Protein AF-A0A821ZMN4-F1 (afdb_monomer_lite)

Organism: NCBI:txid392032

pLDDT: mean 90.05, std 6.98, range [53.16, 97.06]

InterPro domains:
  IPR002423 Chaperonin Cpn60/GroEL/TCP-1 family [PF00118] (3-80)
  IPR017998 T-complex protein 1 [PR00304] (24-46)
  IPR017998 T-complex protein 1 [PR00304] (58-70)
  IPR017998 T-complex protein 1 [PTHR11353] (2-79)
  IPR027409 GroEL-like apical domain superfamily [G3DSA:3.50.7.10] (2-21)
  IPR027410 TCP-1-like chaperonin intermediate domain superfamily [G3DSA:3.30.260.10] (22-56)
  IPR027410 TCP-1-like chaperonin intermediate domain superfamily [SSF54849] (21-55)
  IPR027413 GroEL-like equatorial domain superfamily [G3DSA:1.10.560.10] (57-80)

Secondary structure (DSSP, 8-state):
-EEEEETTEEEEE--S-SS-S--------SSHHHHHHHHHHHHHHHHHHHHHHHH-----TTTHHHHHHHHHHHHHHHH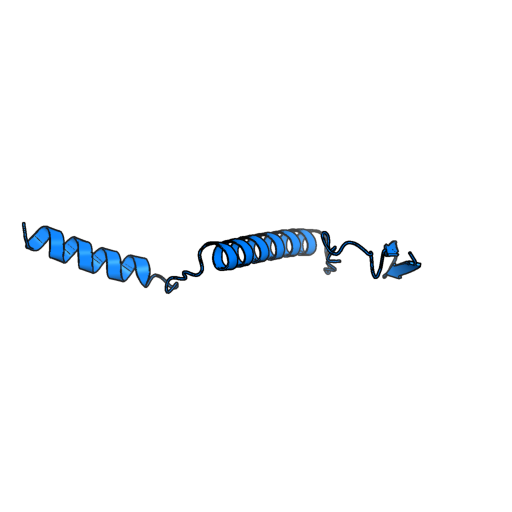-

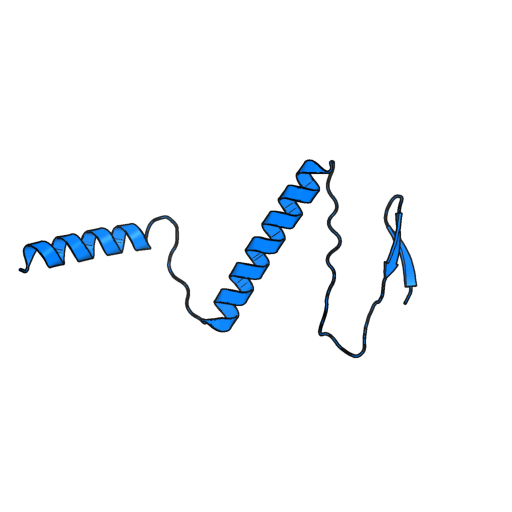Structure (mmCIF, N/CA/C/O backbone):
data_AF-A0A821ZMN4-F1
#
_entry.id   AF-A0A821ZMN4-F1
#
loop_
_atom_site.group_PDB
_atom_site.id
_atom_site.type_symbol
_atom_site.label_atom_id
_atom_site.label_alt_id
_atom_site.label_comp_id
_atom_site.label_asym_id
_atom_site.label_entity_id
_atom_site.label_seq_id
_atom_site.pdbx_PDB_ins_code
_atom_site.Cartn_x
_atom_site.Cartn_y
_atom_site.Cartn_z
_atom_site.occupancy
_atom_site.B_iso_or_equiv
_atom_site.auth_seq_id
_atom_site.auth_comp_id
_atom_site.auth_asym_id
_atom_site.auth_atom_id
_atom_site.pdbx_PDB_model_num
ATOM 1 N N . VAL A 1 1 ? 13.517 -9.047 -23.920 1.00 72.19 1 VAL A N 1
ATOM 2 C CA . VAL A 1 1 ? 14.280 -7.974 -23.247 1.00 72.19 1 VAL A CA 1
ATOM 3 C C . VAL A 1 1 ? 14.545 -6.926 -24.297 1.00 72.19 1 VAL A C 1
ATOM 5 O O . VAL A 1 1 ? 15.015 -7.298 -25.363 1.00 72.19 1 VAL A O 1
ATOM 8 N N . VAL A 1 2 ? 14.128 -5.690 -24.057 1.00 81.31 2 VAL A N 1
ATOM 9 C CA . VAL A 1 2 ? 14.284 -4.577 -24.998 1.00 81.31 2 VAL A CA 1
ATOM 10 C C . VAL A 1 2 ? 14.991 -3.465 -24.246 1.00 81.31 2 VAL A C 1
ATOM 12 O O . VAL A 1 2 ? 14.604 -3.162 -23.120 1.00 81.31 2 VAL A O 1
ATOM 15 N N . GLN A 1 3 ? 16.035 -2.901 -24.839 1.00 80.06 3 GLN A N 1
ATOM 16 C CA . GLN A 1 3 ? 16.634 -1.670 -24.344 1.00 80.06 3 GLN A CA 1
ATOM 17 C C . GLN A 1 3 ? 15.852 -0.520 -24.970 1.00 80.06 3 GLN A C 1
ATOM 19 O O . GLN A 1 3 ? 15.816 -0.392 -26.191 1.00 80.06 3 GLN A O 1
ATOM 24 N N . ASP A 1 4 ? 15.160 0.238 -24.128 1.00 83.12 4 ASP A N 1
ATOM 25 C CA . ASP A 1 4 ? 14.362 1.392 -24.529 1.00 83.12 4 ASP A CA 1
ATOM 26 C C . ASP A 1 4 ? 14.973 2.619 -23.862 1.00 83.12 4 ASP A C 1
ATOM 28 O O . ASP A 1 4 ? 15.266 2.614 -22.662 1.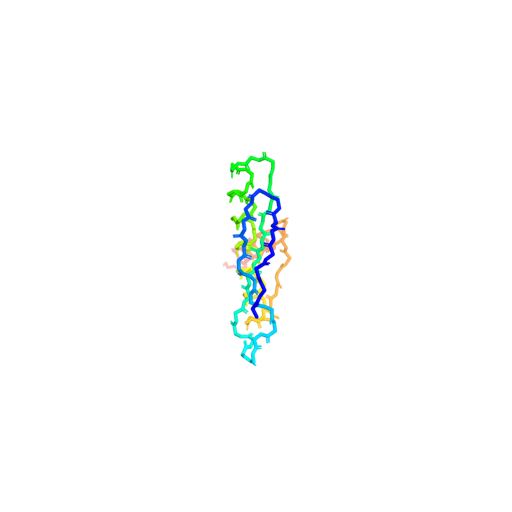00 83.12 4 ASP A O 1
ATOM 32 N N . ARG A 1 5 ? 15.143 3.690 -24.633 1.00 82.62 5 ARG A N 1
ATOM 33 C CA . ARG A 1 5 ? 15.550 4.974 -24.073 1.00 82.62 5 ARG A CA 1
ATOM 34 C C . ARG A 1 5 ? 14.329 5.653 -23.467 1.00 82.62 5 ARG A C 1
ATOM 36 O O . ARG A 1 5 ? 13.353 5.922 -24.169 1.00 82.62 5 ARG A O 1
ATOM 43 N N . ILE A 1 6 ? 14.381 5.933 -22.170 1.00 84.38 6 ILE A N 1
ATOM 44 C CA . ILE A 1 6 ? 13.338 6.676 -21.466 1.00 84.38 6 ILE A CA 1
ATOM 45 C C . ILE A 1 6 ? 13.982 7.954 -20.938 1.00 84.38 6 ILE A C 1
ATOM 47 O O . ILE A 1 6 ? 14.749 7.917 -19.986 1.00 84.38 6 ILE A O 1
ATOM 51 N N . CYS A 1 7 ? 13.617 9.089 -21.540 1.00 81.38 7 CYS A N 1
ATOM 52 C CA . CYS A 1 7 ? 14.249 10.387 -21.284 1.00 81.38 7 CYS A CA 1
ATOM 53 C C . CYS A 1 7 ? 15.741 10.376 -21.667 1.00 81.38 7 CYS A C 1
ATOM 55 O O . CYS A 1 7 ? 16.088 10.058 -22.812 1.00 81.38 7 CYS A O 1
ATOM 57 N N . ASP A 1 8 ? 16.605 10.731 -20.722 1.00 84.19 8 ASP A N 1
ATOM 58 C CA . ASP A 1 8 ? 18.046 10.828 -20.928 1.00 84.19 8 ASP A CA 1
ATOM 59 C C . ASP A 1 8 ? 18.772 9.510 -20.646 1.00 84.19 8 ASP A C 1
ATOM 61 O O . ASP A 1 8 ? 19.879 9.320 -21.146 1.00 84.19 8 ASP A O 1
ATOM 65 N N . ASP A 1 9 ? 18.106 8.570 -19.969 1.00 83.19 9 ASP A N 1
ATOM 66 C CA . ASP A 1 9 ? 18.672 7.283 -19.582 1.00 83.19 9 ASP A CA 1
ATOM 67 C C . ASP A 1 9 ? 18.261 6.144 -20.522 1.00 83.19 9 ASP A C 1
ATOM 69 O O . ASP A 1 9 ? 17.139 6.060 -21.043 1.00 83.19 9 ASP A O 1
ATOM 73 N N . GLU A 1 10 ? 19.188 5.208 -20.707 1.00 87.19 10 GLU A N 1
ATOM 74 C CA . GLU A 1 10 ? 18.925 3.942 -21.380 1.00 87.19 10 GLU A CA 1
ATOM 75 C C . GLU A 1 10 ? 18.566 2.873 -20.353 1.00 87.19 10 GLU A C 1
ATOM 77 O O . GLU A 1 10 ? 19.384 2.479 -19.521 1.00 87.19 10 GLU A O 1
ATOM 82 N N . LEU A 1 11 ? 17.330 2.377 -20.425 1.00 87.12 11 LEU A N 1
ATOM 83 C CA . LEU A 1 11 ? 16.821 1.382 -19.492 1.00 87.12 11 LEU A CA 1
ATOM 84 C C . LEU A 1 11 ? 16.646 0.035 -20.193 1.00 87.12 11 LEU A C 1
ATOM 86 O O . LEU A 1 11 ? 16.106 -0.068 -21.297 1.00 87.12 11 LEU A O 1
ATOM 90 N N . ILE A 1 12 ? 17.063 -1.035 -19.519 1.00 90.12 12 ILE A N 1
ATOM 91 C CA . ILE A 1 12 ? 16.829 -2.404 -19.982 1.00 90.12 12 ILE A CA 1
ATOM 92 C C . ILE A 1 12 ? 15.471 -2.865 -19.450 1.00 90.12 12 ILE A C 1
ATOM 94 O O . ILE A 1 12 ? 15.313 -3.165 -18.267 1.00 90.12 12 ILE A O 1
ATOM 98 N N . LEU A 1 13 ? 14.478 -2.957 -20.334 1.00 87.69 13 LEU A N 1
ATOM 99 C CA . LEU A 1 13 ? 13.122 -3.367 -19.988 1.00 87.69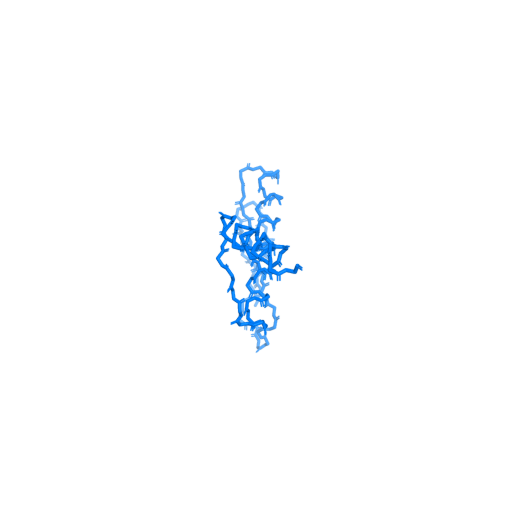 13 LEU A CA 1
ATOM 100 C C . LEU A 1 13 ? 12.894 -4.849 -20.300 1.00 87.69 13 LEU A C 1
ATOM 102 O O . LEU A 1 13 ? 12.891 -5.310 -21.450 1.00 87.69 13 LEU A O 1
ATOM 106 N N . ILE A 1 14 ? 12.620 -5.623 -19.253 1.00 87.38 14 ILE A N 1
ATOM 107 C CA . ILE A 1 14 ? 12.215 -7.025 -19.365 1.00 87.38 14 ILE A CA 1
ATOM 108 C C . ILE A 1 14 ? 10.684 -7.086 -19.379 1.00 87.38 14 ILE A C 1
ATOM 110 O O . ILE A 1 14 ? 10.034 -7.185 -18.342 1.00 87.38 14 ILE A O 1
ATOM 114 N N . ARG A 1 15 ? 10.088 -7.022 -20.573 1.00 84.25 15 ARG A N 1
ATOM 115 C CA . ARG A 1 15 ? 8.632 -7.151 -20.751 1.00 84.25 15 ARG A CA 1
ATOM 116 C C . ARG A 1 15 ? 8.231 -8.620 -20.926 1.00 84.25 15 ARG A C 1
ATOM 118 O O . ARG A 1 15 ? 8.881 -9.351 -21.669 1.00 84.25 15 ARG A O 1
ATOM 125 N N . GLY A 1 16 ? 7.142 -9.031 -20.272 1.00 80.94 16 GLY A N 1
ATOM 126 C CA . GLY A 1 16 ? 6.522 -10.354 -20.439 1.00 80.94 16 GLY A CA 1
ATOM 127 C C . GLY A 1 16 ? 7.337 -11.561 -19.942 1.00 80.94 16 GLY A C 1
ATOM 128 O O . GLY A 1 16 ? 7.463 -12.531 -20.692 1.00 80.94 16 GLY A O 1
ATOM 129 N N . PRO A 1 17 ? 7.889 -11.557 -18.713 1.00 82.06 17 PRO A N 1
ATOM 130 C CA . PRO A 1 17 ? 8.534 -12.749 -18.169 1.00 82.06 17 PRO A CA 1
ATOM 131 C C . PRO A 1 17 ? 7.524 -13.900 -17.995 1.00 82.06 17 PRO A C 1
ATOM 133 O O . PRO A 1 17 ? 6.354 -13.678 -17.675 1.00 82.06 17 PRO A O 1
ATOM 136 N N . LYS A 1 18 ? 7.981 -15.150 -18.183 1.00 79.62 18 LYS A N 1
ATOM 137 C CA . LYS A 1 18 ? 7.154 -16.356 -17.957 1.00 79.62 18 LYS A CA 1
ATOM 138 C C . LYS A 1 18 ? 6.631 -16.430 -16.518 1.00 79.62 18 LYS A C 1
ATOM 140 O O . LYS A 1 18 ? 5.496 -16.838 -16.301 1.00 79.62 18 LYS A O 1
ATOM 145 N N . ALA A 1 19 ? 7.450 -16.017 -15.553 1.00 80.00 19 ALA A N 1
ATOM 146 C CA . ALA A 1 19 ? 7.052 -15.850 -14.162 1.00 80.00 19 ALA A CA 1
ATOM 147 C C . ALA A 1 19 ? 6.631 -14.394 -13.917 1.00 80.00 19 ALA A C 1
ATOM 149 O O . ALA A 1 19 ? 7.414 -13.479 -14.154 1.00 80.00 19 ALA A O 1
ATOM 150 N N . ARG A 1 20 ? 5.408 -14.176 -13.420 1.00 77.00 20 ARG A N 1
ATOM 151 C CA . ARG A 1 20 ? 4.874 -12.842 -13.077 1.00 77.00 20 ARG A CA 1
ATOM 152 C C . ARG A 1 20 ? 5.030 -12.513 -11.586 1.00 77.00 20 ARG A C 1
ATOM 154 O O . ARG A 1 20 ? 4.138 -11.933 -10.983 1.00 77.00 20 ARG A O 1
ATOM 161 N N . THR A 1 21 ? 6.133 -12.942 -10.979 1.00 83.75 21 THR A N 1
ATOM 162 C CA . THR A 1 21 ? 6.394 -12.782 -9.537 1.00 83.75 21 THR A CA 1
ATOM 163 C C . THR A 1 21 ? 6.951 -11.410 -9.165 1.00 83.75 21 THR A C 1
ATOM 165 O O . THR A 1 21 ? 6.951 -11.061 -7.990 1.00 83.75 21 THR A O 1
ATOM 168 N N . ALA A 1 22 ? 7.419 -10.635 -10.145 1.00 84.75 22 ALA A N 1
ATOM 169 C CA . ALA A 1 22 ? 7.990 -9.312 -9.939 1.00 84.75 22 ALA A CA 1
ATOM 170 C C . ALA A 1 22 ? 7.458 -8.322 -10.981 1.00 84.75 22 ALA A C 1
ATOM 172 O O . ALA A 1 22 ? 7.243 -8.673 -12.144 1.00 84.75 22 ALA A O 1
ATOM 173 N N . ALA A 1 23 ? 7.278 -7.080 -10.543 1.00 88.38 23 ALA A N 1
ATOM 174 C CA . ALA A 1 23 ? 6.954 -5.936 -11.378 1.00 88.38 23 ALA A CA 1
ATOM 175 C C . ALA A 1 23 ? 7.814 -4.748 -10.935 1.00 88.38 23 ALA A C 1
ATOM 177 O O . ALA A 1 23 ? 8.125 -4.613 -9.752 1.00 88.38 23 ALA A O 1
ATOM 178 N N . SER A 1 24 ? 8.188 -3.898 -11.887 1.00 89.50 24 SER A N 1
ATOM 179 C CA . SER A 1 24 ? 8.956 -2.677 -11.642 1.00 89.50 24 SER A CA 1
ATOM 180 C C . SER A 1 24 ? 8.126 -1.477 -12.083 1.00 89.50 24 SER A C 1
ATOM 182 O O . SER A 1 24 ? 7.483 -1.524 -13.133 1.00 89.50 24 SER A O 1
ATOM 184 N N . ILE A 1 25 ? 8.136 -0.415 -11.281 1.00 90.56 25 ILE A N 1
ATOM 185 C CA . ILE A 1 25 ? 7.443 0.846 -11.558 1.00 90.56 25 ILE A CA 1
ATOM 186 C C . ILE A 1 25 ? 8.520 1.902 -11.796 1.00 90.56 25 ILE A C 1
ATOM 188 O O . ILE A 1 25 ? 9.448 2.017 -11.004 1.00 90.56 25 ILE A O 1
ATOM 192 N N . ILE A 1 26 ? 8.407 2.649 -12.893 1.00 90.50 26 ILE A N 1
ATOM 193 C CA . ILE A 1 26 ? 9.328 3.745 -13.213 1.00 90.50 26 ILE A CA 1
ATOM 194 C C . ILE A 1 26 ? 8.669 5.045 -12.757 1.00 90.50 26 ILE A C 1
ATOM 196 O O . ILE A 1 26 ? 7.637 5.437 -13.306 1.00 90.50 26 ILE A O 1
ATOM 200 N N . ILE A 1 27 ? 9.259 5.695 -11.755 1.00 91.00 27 ILE A N 1
ATOM 201 C CA . ILE A 1 27 ? 8.813 6.989 -11.231 1.00 91.00 27 ILE A CA 1
ATOM 202 C C . ILE A 1 27 ? 9.578 8.096 -11.956 1.00 91.00 27 ILE A C 1
ATOM 204 O O . ILE A 1 27 ? 10.772 7.971 -12.213 1.00 91.00 27 ILE A O 1
ATOM 208 N N . ARG A 1 28 ? 8.878 9.175 -12.314 1.00 89.88 28 ARG A N 1
ATOM 209 C CA . ARG A 1 28 ? 9.476 10.381 -12.894 1.00 89.88 28 ARG A CA 1
ATOM 210 C C . ARG A 1 28 ? 8.904 11.604 -12.196 1.00 89.88 28 ARG A C 1
ATOM 212 O O . ARG A 1 28 ? 7.684 11.750 -12.133 1.00 89.88 28 ARG A O 1
ATOM 219 N N . GLY A 1 29 ? 9.781 12.471 -11.718 1.00 88.44 29 GLY A N 1
ATOM 220 C CA . GLY A 1 29 ? 9.449 13.727 -11.055 1.00 88.44 29 GLY A CA 1
ATOM 221 C C . GLY A 1 29 ? 10.261 14.884 -11.628 1.00 88.44 29 GLY A C 1
ATOM 222 O O . GLY A 1 29 ? 11.149 14.687 -12.452 1.00 88.44 29 GLY A O 1
ATOM 223 N N . ALA A 1 30 ? 9.922 16.104 -11.214 1.00 89.19 30 ALA A N 1
ATOM 224 C CA . ALA A 1 30 ? 10.614 17.316 -11.659 1.00 89.19 30 ALA A CA 1
ATOM 225 C C . ALA A 1 30 ? 11.964 17.535 -10.951 1.00 89.19 30 ALA A C 1
ATOM 227 O O . ALA A 1 30 ? 12.815 18.258 -11.460 1.00 89.19 30 ALA A O 1
ATOM 228 N N . ASN A 1 31 ? 12.142 16.948 -9.767 1.00 92.81 31 ASN A N 1
ATOM 229 C CA . ASN A 1 31 ? 13.368 16.980 -8.978 1.00 92.81 31 ASN A CA 1
ATOM 230 C C . ASN A 1 31 ? 13.483 15.690 -8.146 1.00 92.81 31 ASN A C 1
ATOM 232 O O . ASN A 1 31 ? 12.489 14.982 -7.955 1.00 92.81 31 ASN A O 1
ATOM 236 N N . ASP A 1 32 ? 14.683 15.412 -7.636 1.00 91.06 32 ASP A N 1
ATOM 237 C CA . ASP A 1 32 ? 14.961 14.186 -6.876 1.00 91.06 32 ASP A CA 1
ATOM 238 C C . ASP A 1 32 ? 14.150 14.118 -5.575 1.00 91.06 32 ASP A C 1
ATOM 240 O O . ASP A 1 32 ? 13.566 13.088 -5.265 1.00 91.06 32 ASP A O 1
ATOM 244 N N . PHE A 1 33 ? 13.981 15.248 -4.880 1.00 94.00 33 PHE A N 1
ATOM 245 C CA . PHE A 1 33 ? 13.178 15.313 -3.653 1.00 94.00 33 PHE A CA 1
ATOM 246 C C . PHE A 1 33 ? 11.712 14.895 -3.861 1.00 94.00 33 PHE A C 1
ATOM 248 O O . PHE A 1 33 ? 11.122 14.243 -3.003 1.00 94.00 33 PHE A O 1
ATOM 255 N N . MET A 1 34 ? 11.099 15.267 -4.989 1.00 94.75 34 MET A N 1
ATOM 256 C CA . MET A 1 34 ? 9.747 14.821 -5.331 1.00 94.75 34 MET A CA 1
ATOM 257 C C . MET A 1 34 ? 9.730 13.343 -5.706 1.00 94.75 34 MET A C 1
ATOM 259 O O . MET A 1 34 ? 8.767 12.661 -5.368 1.00 94.75 34 MET A O 1
ATOM 263 N N . CYS A 1 35 ? 10.751 12.848 -6.410 1.00 93.38 35 CYS A N 1
ATOM 264 C CA . CYS A 1 35 ? 10.865 11.424 -6.717 1.00 93.38 35 CYS A CA 1
ATOM 265 C C . CYS A 1 35 ? 10.931 10.586 -5.432 1.00 93.38 35 CYS A C 1
ATOM 267 O O . CYS A 1 35 ? 10.171 9.625 -5.323 1.00 93.38 35 CYS A O 1
ATOM 269 N N . ASP A 1 36 ? 11.740 11.000 -4.453 1.00 95.00 36 ASP A N 1
ATOM 270 C CA . ASP A 1 36 ? 11.872 10.332 -3.152 1.00 95.00 36 ASP A CA 1
ATOM 271 C C . ASP A 1 36 ? 10.535 10.295 -2.392 1.00 95.00 36 ASP A C 1
ATOM 273 O O . ASP A 1 36 ? 10.129 9.262 -1.852 1.00 95.00 36 ASP A O 1
ATOM 277 N N . GLU A 1 37 ? 9.798 11.409 -2.387 1.00 95.94 37 GLU A N 1
ATOM 278 C CA . GLU A 1 37 ? 8.489 11.476 -1.728 1.00 95.94 37 GLU A CA 1
ATOM 279 C C . GLU A 1 37 ? 7.439 10.607 -2.445 1.00 95.94 37 GLU A C 1
ATOM 281 O O . GLU A 1 37 ? 6.630 9.932 -1.802 1.00 95.94 37 GLU A O 1
ATOM 286 N N . ILE A 1 38 ? 7.464 10.565 -3.782 1.00 95.75 38 ILE A N 1
ATOM 287 C CA . ILE A 1 38 ? 6.576 9.694 -4.564 1.00 95.75 38 ILE A CA 1
ATOM 288 C C . ILE A 1 38 ? 6.913 8.222 -4.314 1.00 95.75 38 ILE A C 1
ATOM 290 O O . ILE A 1 38 ? 5.995 7.418 -4.146 1.00 95.75 38 ILE A O 1
ATOM 294 N N . GLU A 1 39 ? 8.195 7.853 -4.258 1.00 94.88 39 GLU A N 1
ATOM 295 C CA . GLU A 1 39 ? 8.621 6.490 -3.925 1.00 94.88 39 GLU A CA 1
ATOM 296 C C . GLU A 1 39 ? 8.060 6.061 -2.568 1.00 94.88 39 GLU A C 1
ATOM 298 O O . GLU A 1 39 ? 7.433 5.000 -2.461 1.00 94.88 39 GLU A O 1
ATOM 303 N N . ARG A 1 40 ? 8.199 6.918 -1.551 1.00 96.62 40 ARG A N 1
ATOM 304 C CA . ARG A 1 40 ? 7.655 6.671 -0.214 1.00 96.62 40 ARG A CA 1
ATOM 305 C C . ARG A 1 40 ? 6.136 6.501 -0.234 1.00 96.62 40 ARG A C 1
ATOM 307 O O . ARG A 1 40 ? 5.618 5.531 0.317 1.00 96.62 40 ARG A O 1
ATOM 314 N N . SER A 1 41 ? 5.423 7.392 -0.920 1.00 96.88 41 SER A N 1
ATOM 315 C CA . SER A 1 41 ? 3.961 7.334 -1.025 1.00 96.88 41 SER A CA 1
ATOM 316 C C . SER A 1 41 ? 3.475 6.049 -1.710 1.00 96.88 41 SER A C 1
ATOM 318 O O . SER A 1 41 ? 2.526 5.405 -1.255 1.00 96.88 41 SER A O 1
ATOM 320 N N . VAL A 1 42 ? 4.159 5.624 -2.778 1.00 96.06 42 VAL A N 1
ATOM 321 C CA . VAL A 1 42 ? 3.864 4.366 -3.478 1.00 96.06 42 VAL A CA 1
ATOM 322 C C . VAL A 1 42 ? 4.142 3.164 -2.577 1.00 96.06 42 VAL A C 1
ATOM 324 O O . VAL A 1 42 ? 3.344 2.223 -2.552 1.00 96.06 42 VAL A O 1
ATOM 327 N N . HIS A 1 43 ? 5.235 3.188 -1.815 1.00 95.44 43 HIS A N 1
ATOM 328 C CA . HIS A 1 43 ? 5.558 2.132 -0.862 1.00 95.44 43 HIS A CA 1
ATOM 329 C C . HIS A 1 43 ? 4.458 1.961 0.196 1.00 95.44 43 HIS A C 1
ATOM 331 O O . HIS A 1 43 ? 3.982 0.843 0.422 1.00 95.44 43 HIS A O 1
ATOM 337 N N . ASP A 1 44 ? 3.997 3.063 0.788 1.00 97.06 44 ASP A N 1
ATOM 338 C CA . ASP A 1 44 ? 2.932 3.051 1.792 1.00 97.06 44 ASP A CA 1
ATOM 339 C C . ASP A 1 44 ? 1.612 2.532 1.204 1.00 97.06 44 ASP A C 1
ATOM 341 O O . ASP A 1 44 ? 0.954 1.668 1.795 1.00 97.06 44 ASP A O 1
ATOM 345 N N . ALA A 1 45 ? 1.255 2.973 -0.006 1.00 96.25 45 ALA A N 1
ATOM 346 C CA . ALA A 1 45 ? 0.064 2.497 -0.704 1.00 96.25 45 ALA A CA 1
ATOM 347 C C . ALA A 1 45 ? 0.106 0.978 -0.950 1.00 96.25 45 ALA A C 1
ATOM 349 O O . ALA A 1 45 ? -0.877 0.277 -0.692 1.00 96.25 45 ALA A O 1
ATOM 350 N N . LEU A 1 46 ? 1.247 0.441 -1.395 1.00 94.94 46 LEU A N 1
ATOM 351 C CA . LEU A 1 46 ? 1.423 -1.000 -1.604 1.00 94.94 46 LEU A CA 1
ATOM 352 C C . LEU A 1 46 ? 1.330 -1.784 -0.290 1.00 94.94 46 LEU A C 1
ATOM 354 O O . LEU A 1 46 ? 0.721 -2.858 -0.258 1.00 94.94 46 LEU A O 1
ATOM 358 N N . CYS A 1 47 ? 1.877 -1.244 0.800 1.00 95.62 47 CYS A N 1
ATOM 359 C CA . CYS A 1 47 ? 1.755 -1.832 2.130 1.00 95.62 47 CYS A CA 1
ATOM 360 C C . CYS A 1 47 ? 0.293 -1.903 2.596 1.00 95.62 47 CYS A C 1
ATOM 362 O O . CYS A 1 47 ? -0.141 -2.950 3.084 1.00 95.62 47 CYS A O 1
ATOM 364 N N . VAL A 1 48 ? -0.493 -0.841 2.394 1.00 95.38 48 VAL A N 1
ATOM 365 C CA . VAL A 1 48 ? -1.927 -0.828 2.729 1.00 95.38 48 VAL A CA 1
ATOM 366 C C . VAL A 1 48 ? -2.698 -1.832 1.875 1.00 95.38 48 VAL A C 1
ATOM 368 O O . VAL A 1 48 ? -3.443 -2.647 2.418 1.00 95.38 48 VAL A O 1
ATOM 371 N N . VAL A 1 49 ? -2.488 -1.843 0.555 1.00 94.62 49 VAL A N 1
ATOM 372 C CA . VAL A 1 49 ? -3.157 -2.795 -0.349 1.00 94.62 49 VAL A CA 1
ATOM 373 C C . VAL A 1 49 ? -2.843 -4.236 0.049 1.00 94.62 49 VAL A C 1
ATOM 375 O O . VAL A 1 49 ? -3.752 -5.061 0.136 1.00 94.62 49 VAL A O 1
ATOM 378 N N . LYS A 1 50 ? -1.579 -4.540 0.369 1.00 94.12 50 LYS A N 1
ATOM 379 C CA . LYS A 1 50 ? -1.175 -5.854 0.881 1.00 94.12 50 LYS A CA 1
ATOM 380 C C . LYS A 1 50 ? -1.954 -6.228 2.143 1.00 94.12 50 LYS A C 1
ATOM 382 O O . LYS A 1 50 ? -2.489 -7.332 2.221 1.00 94.12 50 LYS A O 1
ATOM 387 N N . ARG A 1 51 ? -2.045 -5.317 3.115 1.00 94.38 51 ARG A N 1
ATOM 388 C CA . ARG A 1 51 ? -2.779 -5.554 4.365 1.00 94.38 51 ARG A CA 1
ATOM 389 C C . ARG A 1 51 ? -4.260 -5.813 4.123 1.0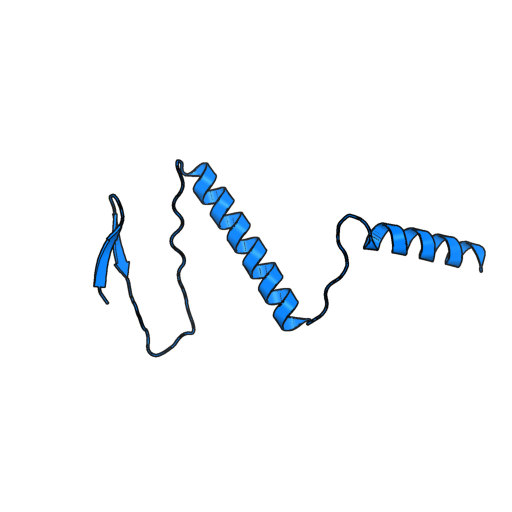0 94.38 51 ARG A C 1
ATOM 391 O O . ARG A 1 51 ? -4.788 -6.758 4.695 1.00 94.38 51 ARG A O 1
ATOM 398 N N . VAL A 1 52 ? -4.901 -5.045 3.244 1.00 95.06 52 VAL A N 1
ATOM 399 C CA . VAL A 1 52 ? -6.319 -5.231 2.895 1.00 95.06 52 VAL A CA 1
ATOM 400 C C . VAL A 1 52 ? -6.558 -6.580 2.211 1.00 95.06 52 VAL A C 1
ATOM 402 O O . VAL A 1 52 ? -7.545 -7.250 2.510 1.00 95.06 52 VAL A O 1
ATOM 405 N N . LEU A 1 53 ? -5.653 -7.014 1.327 1.00 94.50 53 LEU A N 1
ATOM 406 C CA . LEU A 1 53 ? -5.756 -8.317 0.661 1.00 94.50 53 LEU A CA 1
ATOM 407 C C . LEU A 1 53 ? -5.596 -9.496 1.634 1.00 94.50 53 LEU A C 1
ATOM 409 O O . LEU A 1 53 ? -6.261 -10.519 1.463 1.00 94.50 53 LEU A O 1
ATOM 413 N N . GLU A 1 54 ? -4.741 -9.356 2.649 1.00 94.75 54 GLU A N 1
ATOM 414 C CA . GLU A 1 54 ? -4.515 -10.377 3.679 1.00 94.75 54 GLU A CA 1
ATOM 415 C C . GLU A 1 54 ? -5.646 -10.424 4.723 1.00 94.75 54 GLU A C 1
ATOM 417 O O . GLU A 1 54 ? -6.148 -11.506 5.024 1.00 94.75 54 GLU A O 1
ATOM 422 N N . SER A 1 55 ? -6.058 -9.274 5.274 1.00 93.44 55 SER A N 1
ATOM 423 C CA . SER A 1 55 ? -7.036 -9.202 6.373 1.00 93.44 55 SER A CA 1
ATOM 424 C C . SER A 1 55 ? -8.491 -9.242 5.904 1.00 93.44 55 SER A C 1
ATOM 426 O O . SER A 1 55 ? -9.359 -9.694 6.648 1.00 93.44 55 SER A O 1
ATOM 428 N N . LYS A 1 56 ? -8.775 -8.750 4.688 1.00 92.31 56 LYS A N 1
ATOM 429 C CA . LYS A 1 56 ? -10.127 -8.531 4.138 1.00 92.31 56 LYS A CA 1
ATOM 430 C C . LYS A 1 56 ? -11.044 -7.681 5.030 1.00 92.31 56 LYS A C 1
ATOM 432 O O . LYS A 1 56 ? -12.263 -7.728 4.883 1.00 92.31 56 LYS A O 1
ATOM 437 N N . GLN A 1 57 ? -10.471 -6.905 5.946 1.00 91.75 57 GLN A N 1
ATOM 438 C CA . GLN A 1 57 ? -11.191 -6.038 6.872 1.00 91.75 57 GLN A CA 1
ATOM 439 C C . GLN A 1 57 ? -10.650 -4.616 6.768 1.00 91.75 57 GLN A C 1
ATOM 441 O O . GLN A 1 57 ? -9.440 -4.404 6.682 1.00 91.75 57 GLN A O 1
ATOM 446 N N . VAL A 1 58 ? -11.562 -3.648 6.785 1.00 93.31 58 VAL A N 1
ATOM 447 C CA . VAL A 1 58 ? -11.261 -2.216 6.759 1.00 93.31 58 VAL A CA 1
ATOM 448 C C . VAL A 1 58 ? -12.109 -1.512 7.806 1.00 93.31 58 VAL A C 1
ATOM 450 O O . VAL A 1 58 ? -13.208 -1.963 8.130 1.00 93.31 58 VAL A O 1
ATOM 453 N N . VAL A 1 59 ? -11.591 -0.410 8.332 1.00 92.88 59 VAL A N 1
ATOM 454 C CA . VAL A 1 59 ? -12.270 0.414 9.331 1.00 92.88 59 VAL A CA 1
ATOM 455 C C . VAL A 1 59 ? -12.474 1.830 8.787 1.00 92.88 59 VAL A C 1
ATOM 457 O O . VAL A 1 59 ? -11.693 2.267 7.935 1.00 92.88 59 VAL A O 1
ATOM 460 N N . PRO A 1 60 ? -13.519 2.554 9.225 1.00 92.88 60 PRO A N 1
ATOM 461 C CA . PRO A 1 60 ? -13.722 3.937 8.811 1.00 92.88 60 PRO A CA 1
ATOM 462 C C . PRO A 1 60 ? -12.604 4.831 9.365 1.00 92.88 60 PRO A C 1
ATOM 464 O O . PRO A 1 60 ? -12.331 4.831 10.562 1.00 92.88 60 PRO A O 1
ATOM 467 N N . GLY A 1 61 ? -11.951 5.596 8.490 1.00 92.50 61 GLY A N 1
ATOM 468 C CA . GLY A 1 61 ? -10.909 6.549 8.881 1.00 92.50 61 GLY A CA 1
ATOM 469 C C . GLY A 1 61 ? -11.467 7.859 9.451 1.00 92.50 61 GLY A C 1
ATOM 470 O O . GLY A 1 61 ? -12.593 7.924 9.943 1.00 92.50 61 GLY A O 1
ATOM 471 N N . GLY A 1 62 ? -10.674 8.930 9.358 1.00 92.38 62 GLY A N 1
ATOM 472 C CA . GLY A 1 62 ? -11.120 10.290 9.686 1.00 92.38 62 GLY A CA 1
ATOM 473 C C . GLY A 1 62 ? -11.484 10.509 11.157 1.00 92.38 62 GLY A C 1
ATOM 474 O O . GLY A 1 62 ? -12.374 11.303 11.441 1.00 92.38 62 GLY A O 1
ATOM 475 N N . GLY A 1 63 ? -10.854 9.786 12.088 1.00 92.88 63 GLY A N 1
ATOM 476 C CA . GLY A 1 63 ? -11.159 9.895 13.519 1.00 92.88 63 GLY A CA 1
ATOM 477 C C . GLY A 1 63 ? -12.433 9.157 13.954 1.00 92.88 63 GLY A C 1
ATOM 478 O O . GLY A 1 63 ? -12.830 9.246 15.118 1.00 92.88 63 GLY A O 1
ATOM 479 N N . CYS A 1 64 ? -13.120 8.458 13.039 1.00 95.19 64 CYS A N 1
ATOM 480 C CA . CYS A 1 64 ? -14.384 7.781 13.338 1.00 95.19 64 CYS A CA 1
ATOM 481 C C . CYS A 1 64 ? -14.188 6.621 14.323 1.00 95.19 64 CYS A C 1
ATOM 483 O O . CYS A 1 64 ? -14.955 6.493 15.279 1.00 95.19 64 CYS A O 1
ATOM 485 N N . CYS A 1 65 ? -13.138 5.817 14.129 1.00 94.25 65 CYS A N 1
ATOM 486 C CA . CYS A 1 65 ? -12.802 4.712 15.027 1.00 94.25 65 CYS A CA 1
ATOM 487 C C . CYS A 1 65 ? -12.489 5.201 16.442 1.00 94.25 65 CYS A C 1
ATOM 489 O O . CYS A 1 65 ? -12.980 4.642 17.418 1.00 94.25 65 CYS A O 1
ATOM 491 N N . GLU A 1 66 ? -11.706 6.268 16.546 1.00 96.00 66 GLU A N 1
ATOM 492 C CA . GLU A 1 66 ? -11.293 6.888 17.798 1.00 96.00 66 GLU A CA 1
ATOM 493 C C . GLU A 1 66 ? -12.494 7.489 18.535 1.00 96.00 66 GLU A C 1
ATOM 495 O O . GLU A 1 66 ? -12.647 7.289 19.740 1.00 96.00 66 GLU A O 1
ATOM 500 N N . THR A 1 67 ? -13.398 8.153 17.808 1.00 95.62 67 THR A N 1
ATOM 501 C CA . THR A 1 67 ? -14.630 8.716 18.382 1.00 95.62 67 THR A CA 1
ATOM 502 C C . THR A 1 67 ? -15.548 7.620 18.919 1.00 95.62 67 THR A C 1
ATOM 504 O O . THR A 1 67 ? -16.020 7.702 20.053 1.00 95.62 67 THR A O 1
ATOM 507 N N . ALA A 1 68 ? -15.777 6.564 18.132 1.00 94.88 68 ALA A N 1
ATOM 508 C CA . ALA A 1 68 ? -16.596 5.432 18.552 1.00 94.88 68 ALA A CA 1
ATOM 509 C C . ALA A 1 68 ? -16.005 4.731 19.786 1.00 94.88 68 ALA A C 1
ATOM 511 O O . ALA A 1 68 ? -16.741 4.382 20.710 1.00 94.88 68 ALA A O 1
ATOM 512 N N . LEU A 1 69 ? -14.677 4.575 19.829 1.00 94.69 69 LEU A N 1
ATOM 513 C CA . LEU A 1 69 ? -13.972 3.999 20.970 1.00 94.69 69 LEU A CA 1
ATOM 514 C C . LEU A 1 69 ? -14.116 4.870 22.226 1.00 94.69 69 LEU A C 1
ATOM 516 O O . LEU A 1 69 ? -14.367 4.331 23.300 1.00 94.69 69 LEU A O 1
ATOM 520 N N . SER A 1 70 ? -14.019 6.197 22.095 1.00 95.44 70 SER A N 1
ATOM 521 C CA . SER A 1 70 ? -14.210 7.132 23.212 1.00 95.44 70 SER A CA 1
ATOM 522 C C . SER A 1 70 ? -15.597 6.990 23.840 1.00 95.44 70 SER A C 1
ATOM 524 O O . SER A 1 70 ? -15.706 6.816 25.050 1.00 95.44 70 SER A O 1
ATOM 526 N N . ILE A 1 71 ? -16.650 6.995 23.015 1.00 94.81 71 ILE A N 1
ATOM 527 C CA . ILE A 1 71 ? -18.040 6.843 23.475 1.00 94.81 71 ILE A CA 1
ATOM 528 C C . ILE A 1 71 ? -18.238 5.480 24.149 1.00 94.81 71 ILE A C 1
ATOM 530 O O . ILE A 1 71 ? -18.887 5.372 25.189 1.00 94.81 71 ILE A O 1
ATOM 534 N N . TYR A 1 72 ? -17.678 4.419 23.564 1.00 95.12 72 TYR A N 1
ATOM 535 C CA . TYR A 1 72 ? -17.781 3.076 24.125 1.00 95.12 72 TYR A CA 1
ATOM 536 C C . TYR A 1 72 ? -17.125 2.977 25.509 1.00 95.12 72 TYR A C 1
ATOM 538 O O . TYR A 1 72 ? -17.725 2.432 26.435 1.00 95.12 72 TYR A O 1
ATOM 546 N N . LEU A 1 73 ? -15.918 3.528 25.665 1.00 95.06 73 LEU A N 1
ATOM 547 C CA . LEU A 1 73 ? -15.181 3.511 26.930 1.00 95.06 73 LEU A CA 1
ATOM 548 C C . LEU A 1 73 ? -15.868 4.345 28.020 1.00 95.06 73 LEU A C 1
ATOM 550 O O . LEU A 1 73 ? -15.912 3.911 29.169 1.00 95.06 73 LEU A O 1
ATOM 554 N N . GLU A 1 74 ? -16.437 5.499 27.672 1.00 95.19 74 GLU A N 1
ATOM 555 C CA . GLU A 1 74 ? -17.182 6.354 28.606 1.00 95.19 74 GLU A CA 1
ATOM 556 C C . GLU A 1 74 ? -18.441 5.656 29.145 1.00 95.19 74 GLU A C 1
ATOM 558 O O . GLU A 1 74 ? -18.690 5.623 30.355 1.00 95.19 74 GLU A O 1
ATOM 563 N N . ASN A 1 75 ? -19.197 5.007 28.256 1.00 93.31 75 ASN A N 1
ATOM 564 C CA . ASN A 1 75 ? -20.365 4.216 28.640 1.00 93.31 75 ASN A CA 1
ATOM 565 C C . ASN A 1 75 ? -19.979 3.012 29.504 1.00 93.31 75 ASN A C 1
ATOM 567 O O . ASN A 1 75 ? -20.661 2.710 30.486 1.00 93.31 75 ASN A O 1
ATOM 571 N N . PHE A 1 76 ? -18.880 2.335 29.160 1.00 93.50 76 PHE A N 1
ATOM 572 C CA . PHE A 1 76 ? -18.376 1.214 29.946 1.00 93.50 76 PHE A CA 1
ATOM 573 C C . PHE A 1 76 ? -18.027 1.661 31.367 1.00 93.50 76 PHE A C 1
ATOM 575 O O . PHE A 1 76 ? -18.501 1.047 32.315 1.00 93.50 76 PHE A O 1
ATOM 582 N N . ALA A 1 77 ? -17.292 2.766 31.520 1.00 93.44 77 ALA A N 1
ATOM 583 C CA . ALA A 1 77 ? -16.908 3.309 32.823 1.00 93.44 77 ALA A CA 1
ATOM 584 C C . ALA A 1 77 ? -18.103 3.739 33.691 1.00 93.44 77 ALA A C 1
ATOM 586 O O . ALA A 1 77 ? -18.015 3.663 34.908 1.00 93.44 77 ALA A O 1
ATOM 587 N N . THR A 1 78 ? -19.210 4.168 33.078 1.00 87.94 78 THR A N 1
ATOM 588 C CA . THR A 1 78 ? -20.437 4.573 33.791 1.00 87.94 78 THR A CA 1
ATOM 589 C C . THR A 1 78 ? -21.305 3.374 34.206 1.00 87.94 78 THR A C 1
ATOM 591 O O . THR A 1 78 ? -22.183 3.505 35.056 1.00 87.94 78 THR A O 1
ATOM 594 N N . THR A 1 79 ? -21.091 2.204 33.595 1.00 81.19 79 THR A N 1
ATOM 595 C CA . THR A 1 79 ? -21.873 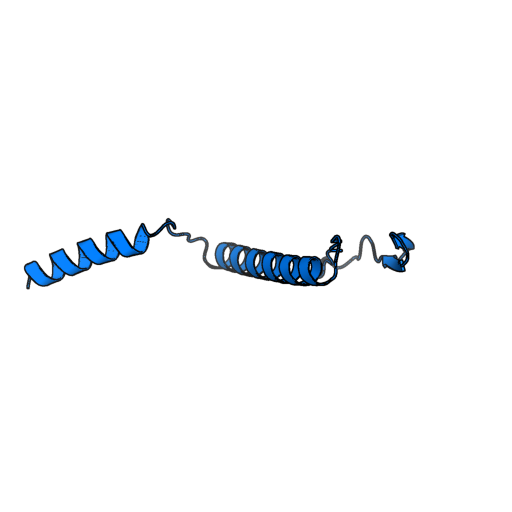0.982 33.858 1.00 81.19 79 THR A CA 1
ATOM 596 C C . THR A 1 79 ? -21.272 0.118 34.980 1.00 81.19 79 THR A C 1
ATOM 598 O O . THR A 1 79 ? -21.967 -0.759 35.496 1.00 81.19 79 THR A O 1
ATOM 601 N N . VAL A 1 80 ? -20.008 0.350 35.362 1.00 53.16 80 VAL A N 1
ATOM 602 C CA . VAL A 1 80 ? -19.340 -0.291 36.517 1.00 53.16 80 VAL A CA 1
ATOM 603 C C . VAL A 1 80 ? -19.466 0.586 37.756 1.00 53.16 80 VAL A C 1
ATOM 605 O O . VAL A 1 80 ? -19.669 0.013 38.848 1.00 53.16 80 VAL A O 1
#

Foldseek 3Di:
DDFDDDPPDTDDDDPDDPDPPDDDDDDDDPDVVVSVVVVVVVVVVVVVVVVCVVVVDDDDDPCPVVVVVVVVVVVVVVVD

Sequence (80 aa):
VVQDRICDDELILIRGPKARTAASIIIRGANDFMCDEIERSVHDALCVVKRVLESKQVVPGGGCCETALSIYLENFATTV

Radius of gyration: 22.11 Å; chains: 1; bounding box: 41×34×62 Å